Protein AF-A0A838KWQ1-F1 (afdb_monomer_lite)

pLDDT: mean 80.86, std 9.43, range [56.34, 91.12]

Sequence (63 aa):
YSVEEYEGNKTSSFQLALRIAPEIDLQTLVGPSYPLESYKQAIAAARSAGREGHVKVVFDHRS

Foldseek 3Di:
DDWDQDPNDIDHPVVVCVVCVVVDPCVLQEDDEAAPVCVVVQVVCCVVCPVRSHNDYHHDPVD

Secondary structure (DSSP, 8-state):
--EEEETTEEEEHHHHHHHHGGGS-GGGGEEEEEEGGGHHHHHHHHHHGGGTT--EEEEES--

Radius of gyration: 15.71 Å; chains: 1; bounding box: 34×26×34 Å

Structure (mmCIF, N/CA/C/O backbone):
data_AF-A0A838KWQ1-F1
#
_entry.id   AF-A0A838KWQ1-F1
#
loop_
_atom_site.group_PDB
_atom_site.id
_atom_site.type_symbol
_atom_site.label_atom_id
_atom_site.label_alt_id
_atom_site.label_comp_id
_atom_site.label_asym_id
_atom_site.label_entity_id
_atom_site.label_seq_id
_atom_site.pdbx_PDB_ins_code
_atom_site.Cartn_x
_atom_site.Cartn_y
_atom_site.Cartn_z
_atom_site.occupancy
_atom_site.B_iso_or_equiv
_atom_site.auth_seq_id
_atom_site.auth_comp_id
_atom_site.auth_asym_id
_atom_site.auth_atom_id
_atom_site.pdbx_PDB_model_num
ATOM 1 N N . TYR A 1 1 ? 3.866 3.574 20.185 1.00 56.84 1 TYR A N 1
ATOM 2 C CA . TYR A 1 1 ? 2.734 2.825 19.611 1.00 56.84 1 TYR A CA 1
ATOM 3 C C . TYR A 1 1 ? 1.4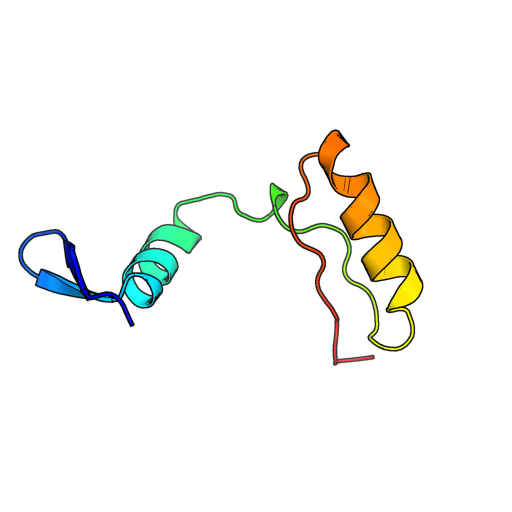64 3.388 20.216 1.00 56.84 1 TYR A C 1
ATOM 5 O O . TYR A 1 1 ? 1.316 3.322 21.428 1.00 56.84 1 TYR A O 1
ATOM 13 N N . SER A 1 2 ? 0.639 4.047 19.409 1.00 68.50 2 SER A N 1
ATOM 14 C CA . SER A 1 2 ? -0.618 4.674 19.832 1.00 68.50 2 SER A CA 1
ATOM 15 C C . SER A 1 2 ? -1.674 3.616 20.163 1.00 68.50 2 SER A C 1
ATOM 17 O O . SER A 1 2 ? -1.752 2.573 19.506 1.00 68.50 2 SER A O 1
ATOM 19 N N . VAL A 1 3 ? -2.450 3.888 21.210 1.00 81.56 3 VAL A N 1
ATOM 20 C CA . VAL A 1 3 ? -3.622 3.110 21.620 1.00 81.56 3 VAL A CA 1
ATOM 21 C C . VAL A 1 3 ? -4.844 3.949 21.275 1.00 81.56 3 VAL A C 1
ATOM 23 O O . VAL A 1 3 ? -4.925 5.100 21.690 1.00 81.56 3 VAL A O 1
ATOM 26 N N . GLU A 1 4 ? -5.757 3.366 20.513 1.00 83.88 4 GLU A N 1
ATOM 27 C CA . GLU A 1 4 ? -7.024 3.947 20.084 1.00 83.88 4 GLU A CA 1
ATOM 28 C C . GLU A 1 4 ? -8.170 3.286 20.858 1.00 83.88 4 GLU A C 1
ATOM 30 O O . GLU A 1 4 ? -8.132 2.081 21.127 1.00 83.88 4 GLU A O 1
ATOM 35 N N . GLU A 1 5 ? -9.212 4.049 21.176 1.00 84.44 5 GLU A N 1
ATOM 36 C CA . GLU A 1 5 ? -10.499 3.493 21.601 1.00 84.44 5 GLU A CA 1
ATOM 37 C C . GLU A 1 5 ? -11.448 3.471 20.401 1.00 84.44 5 GLU A C 1
ATOM 39 O O . GLU A 1 5 ? -11.754 4.506 19.814 1.00 84.44 5 GLU A O 1
ATOM 44 N N . TYR A 1 6 ? -11.901 2.278 20.018 1.00 83.00 6 TYR A N 1
ATOM 45 C CA . TYR A 1 6 ? -12.788 2.067 18.876 1.00 83.00 6 TYR A CA 1
ATOM 46 C C . TYR A 1 6 ? -13.896 1.086 19.266 1.00 83.00 6 TYR A C 1
ATOM 48 O O . TYR A 1 6 ? -13.610 -0.015 19.737 1.00 83.00 6 TYR A O 1
ATOM 56 N N . GLU A 1 7 ? -15.160 1.499 19.118 1.00 86.38 7 GLU A N 1
ATOM 57 C CA . GLU A 1 7 ? -16.350 0.705 19.486 1.00 86.38 7 GLU A CA 1
ATOM 58 C C . GLU A 1 7 ? -16.299 0.139 20.922 1.00 86.38 7 GLU A C 1
ATOM 60 O O . GLU A 1 7 ? -16.679 -1.001 21.182 1.00 86.38 7 GLU A O 1
ATOM 65 N N . GLY A 1 8 ? -15.769 0.921 21.867 1.00 87.38 8 GLY A N 1
ATOM 66 C CA . GLY A 1 8 ? -15.632 0.517 23.272 1.00 87.38 8 GLY A CA 1
ATOM 67 C C . GLY A 1 8 ? -14.477 -0.449 23.562 1.00 87.38 8 GLY A C 1
ATOM 68 O O . GLY A 1 8 ? -14.300 -0.852 24.710 1.00 87.38 8 GLY A O 1
ATOM 69 N N . ASN A 1 9 ? -13.663 -0.797 22.561 1.00 85.69 9 ASN A N 1
ATOM 70 C CA . ASN A 1 9 ? -12.485 -1.646 22.717 1.00 85.69 9 ASN A CA 1
ATOM 71 C C . ASN A 1 9 ? -11.193 -0.843 22.536 1.00 85.69 9 ASN A C 1
ATOM 73 O O . ASN A 1 9 ? -11.090 0.016 21.660 1.00 85.69 9 ASN A O 1
ATOM 77 N N . LYS A 1 10 ? -10.165 -1.174 23.324 1.00 91.12 10 LYS A N 1
ATOM 78 C CA . LYS A 1 10 ? -8.810 -0.657 23.107 1.00 91.12 10 LYS A CA 1
ATOM 79 C C . LYS A 1 10 ? -8.142 -1.434 21.977 1.00 91.12 10 LYS A C 1
ATOM 81 O O . LYS A 1 10 ? -8.028 -2.655 22.044 1.00 91.12 10 LYS A O 1
ATOM 86 N N . THR A 1 11 ? -7.672 -0.725 20.962 1.00 90.19 11 THR A N 1
ATOM 87 C CA . THR A 1 11 ? -6.937 -1.280 19.820 1.00 90.19 11 THR A CA 1
ATOM 88 C C . THR A 1 11 ? -5.712 -0.420 19.516 1.00 90.19 11 THR A C 1
ATOM 90 O O . THR A 1 11 ? -5.544 0.651 20.087 1.00 90.19 11 THR A O 1
ATOM 93 N N . SER A 1 12 ? -4.808 -0.874 18.652 1.00 91.06 12 SER A N 1
ATOM 94 C CA . SER A 1 12 ? -3.739 -0.010 18.135 1.00 91.06 12 SER A CA 1
ATOM 95 C C . SER A 1 12 ? -4.158 0.600 16.803 1.00 91.06 12 SER A C 1
ATOM 97 O O . SER A 1 12 ? -4.915 -0.017 16.050 1.00 91.06 12 SER A O 1
ATOM 99 N N . SER A 1 13 ? -3.622 1.771 16.454 1.00 88.62 13 SER A N 1
ATOM 100 C CA . SER A 1 13 ? -3.935 2.409 15.164 1.00 88.62 13 SER A CA 1
ATOM 101 C C . SER A 1 13 ? -3.555 1.515 13.978 1.00 88.62 13 SER A C 1
ATOM 103 O O . SER A 1 13 ? -4.220 1.533 12.950 1.00 88.62 13 SER A O 1
ATOM 105 N N . PHE A 1 14 ? -2.518 0.682 14.129 1.00 87.88 14 PHE A N 1
ATOM 106 C CA . PHE A 1 14 ? -2.133 -0.300 13.114 1.00 87.88 14 PHE A CA 1
ATOM 107 C C . PHE A 1 14 ? -3.190 -1.398 12.937 1.00 87.88 14 PHE A C 1
ATOM 109 O O . PHE A 1 14 ? -3.574 -1.703 11.811 1.00 87.88 14 PHE A O 1
ATOM 116 N N . GLN A 1 15 ? -3.695 -1.965 14.038 1.00 89.88 15 GLN A N 1
ATOM 117 C CA . GLN A 1 15 ? -4.763 -2.971 13.991 1.00 89.88 15 GLN A CA 1
ATOM 118 C C . GLN A 1 15 ? -6.063 -2.388 13.431 1.00 89.88 15 GLN A C 1
ATOM 120 O O . GLN A 1 15 ? -6.737 -3.033 12.632 1.00 89.88 15 GLN A O 1
ATOM 125 N N . LEU A 1 16 ? -6.384 -1.147 13.799 1.00 90.50 16 LEU A N 1
ATOM 126 C CA . LEU A 1 16 ? -7.527 -0.433 13.244 1.00 90.50 16 LEU A CA 1
ATOM 127 C C . LEU A 1 16 ? -7.370 -0.206 11.731 1.00 90.50 16 LEU A C 1
ATOM 129 O O . LEU A 1 16 ? -8.290 -0.498 10.974 1.00 90.50 16 LEU A O 1
ATOM 133 N N . ALA A 1 17 ? -6.191 0.224 11.273 1.00 89.00 17 ALA A N 1
ATOM 134 C CA . ALA A 1 17 ? -5.911 0.404 9.849 1.00 89.00 17 ALA A CA 1
ATOM 135 C C . ALA A 1 17 ? -6.033 -0.908 9.055 1.00 89.00 17 ALA A C 1
ATOM 137 O O . ALA A 1 17 ? -6.597 -0.898 7.966 1.00 89.00 17 ALA A O 1
ATOM 138 N N . LEU A 1 18 ? -5.559 -2.037 9.598 1.00 89.75 18 LEU A N 1
ATOM 139 C CA . LEU A 1 18 ? -5.718 -3.351 8.961 1.00 89.75 18 LEU A CA 1
ATOM 140 C C . LEU A 1 18 ? -7.180 -3.799 8.871 1.00 89.75 18 LEU A C 1
ATOM 142 O O . LEU A 1 18 ? -7.538 -4.464 7.905 1.00 89.75 18 LEU A O 1
ATOM 146 N N . ARG A 1 19 ? -8.016 -3.441 9.853 1.00 88.81 19 ARG A N 1
ATOM 147 C CA . ARG A 1 19 ? -9.456 -3.729 9.817 1.00 88.81 19 ARG A CA 1
ATOM 148 C C . ARG A 1 19 ? -10.166 -2.926 8.729 1.00 88.81 19 ARG A C 1
ATOM 150 O O . ARG A 1 19 ? -11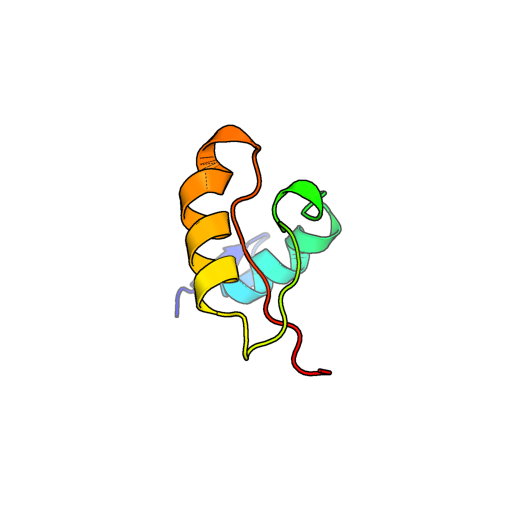.009 -3.478 8.041 1.00 88.81 19 ARG A O 1
ATOM 157 N N . ILE A 1 20 ? -9.805 -1.654 8.576 1.00 88.94 20 ILE A N 1
ATOM 158 C CA . ILE A 1 20 ? -10.434 -0.729 7.622 1.00 88.94 20 ILE A CA 1
ATOM 159 C C . ILE A 1 20 ? -9.925 -0.956 6.191 1.00 88.94 20 ILE A C 1
ATOM 161 O O . ILE A 1 20 ? -10.663 -0.760 5.232 1.00 88.94 20 ILE A O 1
ATOM 165 N N . ALA A 1 21 ? -8.665 -1.366 6.020 1.00 87.75 21 ALA A N 1
ATOM 166 C CA . ALA A 1 21 ? -8.018 -1.475 4.712 1.00 87.75 21 ALA A CA 1
ATOM 167 C C . ALA A 1 21 ? -8.806 -2.266 3.639 1.00 87.75 21 ALA A C 1
ATOM 169 O O . ALA A 1 21 ? -8.804 -1.813 2.499 1.00 87.75 21 ALA A O 1
ATOM 170 N N . PRO A 1 22 ? -9.486 -3.392 3.943 1.00 86.06 22 PRO A N 1
ATOM 171 C CA . PRO A 1 22 ? -10.298 -4.122 2.965 1.00 86.06 22 PRO A CA 1
ATOM 172 C C . PRO A 1 22 ? -11.581 -3.396 2.536 1.00 86.06 22 PRO A C 1
ATOM 174 O O . PRO A 1 22 ? -12.134 -3.720 1.490 1.00 86.06 22 PRO A O 1
ATOM 177 N N . GLU A 1 23 ? -12.072 -2.448 3.337 1.00 88.12 23 GLU A N 1
ATOM 178 C CA . GLU A 1 23 ? -13.301 -1.685 3.069 1.00 88.12 23 GLU A CA 1
ATOM 179 C C . GLU A 1 23 ? -13.053 -0.478 2.148 1.00 88.12 23 GLU A C 1
ATOM 181 O O . GLU A 1 23 ? -13.994 0.182 1.711 1.00 88.12 23 GLU A O 1
ATOM 186 N N . ILE A 1 24 ? -11.785 -0.184 1.841 1.00 84.50 24 ILE A N 1
ATOM 187 C CA . ILE A 1 24 ? -11.363 0.950 1.019 1.00 84.50 24 ILE A CA 1
ATOM 188 C C . ILE A 1 24 ? -10.653 0.425 -0.230 1.00 84.50 24 ILE A C 1
ATOM 190 O O . ILE A 1 24 ? -9.814 -0.471 -0.152 1.00 84.50 24 ILE A O 1
ATOM 194 N N . ASP A 1 25 ? -10.926 1.027 -1.390 1.00 78.56 25 ASP A N 1
ATOM 195 C CA . ASP A 1 25 ? 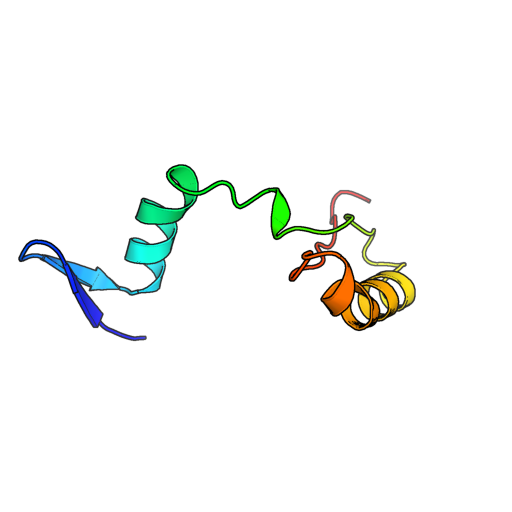-10.161 0.751 -2.607 1.00 78.56 25 ASP A CA 1
ATOM 196 C C . ASP A 1 25 ? -8.762 1.393 -2.545 1.00 78.56 25 ASP A C 1
ATOM 198 O O . ASP A 1 25 ? -8.511 2.501 -3.028 1.00 78.56 25 ASP A O 1
ATOM 202 N N . LEU A 1 26 ? -7.832 0.680 -1.909 1.00 79.81 26 LEU A N 1
ATOM 203 C CA . LEU A 1 26 ? -6.436 1.092 -1.774 1.00 79.81 26 LEU A CA 1
ATOM 204 C C . LEU A 1 26 ? -5.600 0.813 -3.034 1.00 79.81 26 LEU A C 1
ATOM 206 O O . LEU A 1 26 ? -4.427 1.194 -3.058 1.00 79.81 26 LEU A O 1
ATOM 210 N N . GLN A 1 27 ? -6.151 0.161 -4.069 1.00 74.88 27 GLN A N 1
ATOM 211 C CA . GLN A 1 27 ? -5.387 -0.179 -5.278 1.00 74.88 27 GLN A CA 1
ATOM 212 C C . GLN A 1 27 ? -4.921 1.079 -6.013 1.00 74.88 27 GLN A C 1
ATOM 214 O O . GLN A 1 27 ? -3.817 1.116 -6.547 1.00 74.88 27 GLN A O 1
ATOM 219 N N . THR A 1 28 ? -5.719 2.143 -5.951 1.00 74.06 28 THR A N 1
ATOM 220 C CA . THR A 1 28 ? -5.397 3.456 -6.525 1.00 74.06 28 THR A CA 1
ATOM 221 C C . THR A 1 28 ? -4.205 4.142 -5.843 1.00 74.06 28 THR A C 1
ATOM 223 O O . THR A 1 28 ? -3.490 4.922 -6.474 1.00 74.06 28 THR A O 1
ATOM 226 N N . LEU A 1 29 ? -3.924 3.813 -4.576 1.00 74.19 29 LEU A N 1
ATOM 227 C CA . LEU A 1 29 ? -2.825 4.408 -3.807 1.00 74.19 29 LEU A CA 1
ATOM 228 C C . LEU A 1 29 ? -1.459 3.808 -4.143 1.00 74.19 29 LEU A C 1
ATOM 230 O O . LEU A 1 29 ? -0.433 4.432 -3.845 1.00 74.19 29 LEU A O 1
ATOM 234 N N . VAL A 1 30 ? -1.438 2.603 -4.712 1.00 76.31 30 VAL A N 1
ATOM 235 C CA . VAL A 1 30 ? -0.217 1.873 -5.046 1.00 76.31 30 VAL A CA 1
ATOM 236 C C . VAL A 1 30 ? 0.108 2.110 -6.516 1.00 76.31 30 V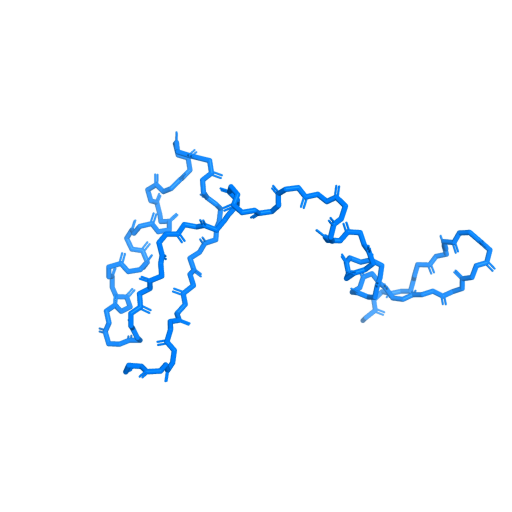AL A C 1
ATOM 238 O O . VAL A 1 30 ? -0.646 1.732 -7.404 1.00 76.31 30 VAL A O 1
ATOM 241 N N . GLY A 1 31 ? 1.239 2.765 -6.763 1.00 75.75 31 GLY A N 1
ATOM 242 C CA . GLY A 1 31 ? 1.808 2.919 -8.094 1.00 75.75 31 GLY A CA 1
ATOM 243 C C . GLY A 1 31 ? 2.482 1.633 -8.595 1.00 75.75 31 GLY A C 1
ATOM 244 O O . GLY A 1 31 ? 2.331 0.564 -8.001 1.00 75.75 31 GLY A O 1
ATOM 245 N N . PRO A 1 32 ? 3.269 1.718 -9.679 1.00 79.75 32 PRO A N 1
ATOM 246 C CA . PRO A 1 32 ? 3.951 0.562 -10.251 1.00 79.75 32 PRO A CA 1
ATOM 247 C C . PRO A 1 32 ? 4.866 -0.136 -9.234 1.00 79.75 32 PRO A C 1
ATOM 249 O O . PRO A 1 32 ? 5.452 0.505 -8.356 1.00 79.75 32 PRO A O 1
ATOM 252 N N . SER A 1 33 ? 5.007 -1.454 -9.379 1.00 84.00 33 SER A N 1
ATOM 253 C CA . SER A 1 33 ? 5.989 -2.236 -8.622 1.00 84.00 33 SER A CA 1
ATOM 254 C C . SER A 1 33 ? 7.321 -2.269 -9.369 1.00 84.00 33 SER A C 1
ATOM 256 O O . SER A 1 33 ? 7.339 -2.407 -10.592 1.00 84.00 33 SER A O 1
ATOM 258 N N . TYR A 1 34 ? 8.427 -2.151 -8.637 1.00 85.75 34 TYR A N 1
ATOM 259 C CA . TYR A 1 34 ? 9.780 -2.152 -9.196 1.00 85.75 34 TYR A CA 1
ATOM 260 C C . TYR A 1 34 ? 10.626 -3.246 -8.541 1.00 85.75 34 TYR A C 1
ATOM 262 O O . TYR A 1 34 ? 10.503 -3.449 -7.332 1.00 85.75 34 TYR A O 1
ATOM 270 N N . PRO A 1 35 ? 11.529 -3.915 -9.276 1.00 88.50 35 PRO A N 1
ATOM 271 C CA . PRO A 1 35 ? 12.533 -4.761 -8.645 1.00 88.50 35 PRO A CA 1
ATOM 272 C C . PRO A 1 35 ? 13.491 -3.891 -7.814 1.00 88.50 35 PRO A C 1
ATOM 274 O O . PRO A 1 35 ? 13.702 -2.709 -8.119 1.00 88.50 35 PRO A O 1
ATOM 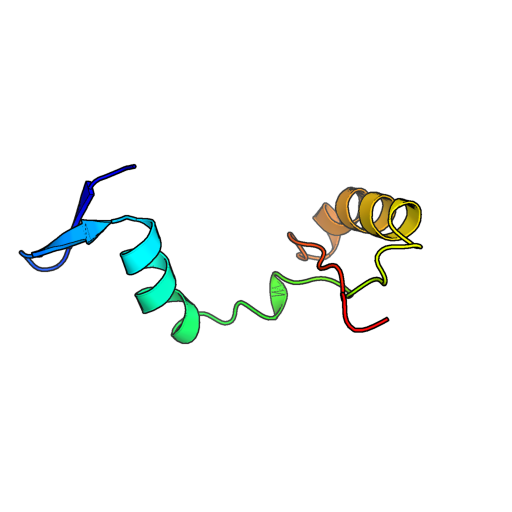277 N N . LEU A 1 36 ? 14.095 -4.459 -6.766 1.00 87.56 36 LEU A N 1
ATOM 278 C CA . LEU A 1 36 ? 14.947 -3.698 -5.839 1.00 87.56 36 LEU A CA 1
ATOM 279 C C . LEU A 1 36 ? 16.155 -3.046 -6.536 1.00 87.56 36 LEU A C 1
ATOM 281 O O . LEU A 1 36 ? 16.525 -1.915 -6.219 1.00 87.56 36 LEU A O 1
ATOM 285 N N . GLU A 1 37 ? 16.731 -3.712 -7.537 1.00 89.38 37 GLU A N 1
ATOM 286 C CA . GLU A 1 37 ? 17.822 -3.174 -8.362 1.00 89.38 37 GLU A CA 1
ATOM 287 C C . GLU A 1 37 ? 17.451 -1.864 -9.085 1.00 89.38 37 GLU A C 1
ATOM 289 O O . GLU A 1 37 ? 18.306 -1.009 -9.323 1.00 89.38 37 GLU A O 1
ATOM 294 N N . SER A 1 38 ? 16.159 -1.648 -9.354 1.00 89.12 38 SER A N 1
ATOM 295 C CA . SER A 1 38 ? 15.629 -0.467 -10.045 1.00 89.12 38 SER A CA 1
ATOM 296 C C . SER A 1 38 ? 15.226 0.670 -9.096 1.00 89.12 38 SER A C 1
ATOM 298 O O . SER A 1 38 ? 14.441 1.549 -9.463 1.00 89.12 38 SER A O 1
ATOM 300 N N . TYR A 1 39 ? 15.786 0.721 -7.881 1.00 87.25 39 TYR A N 1
ATOM 301 C CA . TYR A 1 39 ? 15.421 1.703 -6.848 1.00 87.25 39 TYR A CA 1
ATOM 302 C C . TYR A 1 39 ? 15.452 3.169 -7.301 1.00 87.25 39 TYR A C 1
ATOM 304 O O . TYR A 1 39 ? 14.631 3.973 -6.861 1.00 87.25 39 TYR A O 1
ATOM 312 N N . LYS A 1 40 ? 16.358 3.544 -8.212 1.00 91.00 40 LYS A N 1
ATOM 313 C CA . LYS A 1 40 ? 16.420 4.915 -8.747 1.00 91.00 40 LYS A CA 1
ATOM 314 C C . LYS A 1 40 ? 15.162 5.274 -9.540 1.00 91.00 40 LYS A C 1
ATOM 316 O O . LYS A 1 40 ? 14.663 6.391 -9.411 1.00 91.00 40 LYS A O 1
ATOM 321 N N . GLN A 1 41 ? 14.646 4.332 -10.329 1.00 86.88 41 GLN A N 1
ATOM 322 C CA . GLN A 1 41 ? 13.415 4.506 -11.095 1.00 86.88 41 GLN A CA 1
ATOM 323 C C . GLN A 1 41 ? 12.199 4.550 -10.164 1.00 86.88 41 GLN A C 1
ATOM 325 O O . GLN A 1 41 ? 11.355 5.428 -10.316 1.00 86.88 41 GLN A O 1
ATOM 330 N N . ALA A 1 42 ? 12.171 3.680 -9.151 1.00 87.06 42 ALA A N 1
ATOM 331 C CA . ALA A 1 42 ? 11.139 3.670 -8.116 1.00 87.06 42 ALA A CA 1
ATOM 332 C C . ALA A 1 42 ? 11.040 5.023 -7.384 1.00 87.06 42 ALA A C 1
ATOM 334 O O . ALA A 1 42 ? 9.955 5.580 -7.227 1.00 87.06 42 ALA A O 1
ATOM 335 N N . ILE A 1 43 ? 12.181 5.603 -6.991 1.00 86.19 43 ILE A N 1
ATOM 336 C CA . ILE A 1 43 ? 12.232 6.923 -6.341 1.00 86.19 43 ILE A CA 1
ATOM 337 C C . ILE A 1 43 ? 11.783 8.029 -7.301 1.00 86.19 43 ILE A C 1
ATOM 339 O O . ILE A 1 43 ? 11.037 8.921 -6.899 1.00 86.19 43 ILE A O 1
ATOM 343 N N . ALA A 1 44 ? 12.227 7.997 -8.561 1.00 88.00 44 ALA A N 1
ATOM 344 C CA . ALA A 1 44 ? 11.808 8.979 -9.558 1.00 88.00 44 ALA A CA 1
ATOM 345 C C . ALA A 1 44 ? 10.284 8.956 -9.762 1.00 88.00 44 ALA A C 1
ATOM 347 O O . ALA A 1 44 ? 9.658 10.016 -9.739 1.00 88.00 44 ALA A O 1
ATOM 348 N N . ALA A 1 45 ? 9.696 7.760 -9.859 1.00 83.31 45 ALA A N 1
ATOM 349 C CA . ALA A 1 45 ? 8.255 7.570 -9.966 1.00 83.31 45 ALA A CA 1
ATOM 350 C C . ALA A 1 45 ? 7.513 8.095 -8.729 1.00 83.31 45 ALA A C 1
ATOM 352 O O . ALA A 1 45 ? 6.568 8.865 -8.871 1.00 83.31 45 ALA A O 1
ATOM 353 N N . ALA A 1 46 ? 7.981 7.780 -7.515 1.00 82.62 46 ALA A N 1
ATOM 354 C CA . ALA A 1 46 ? 7.388 8.300 -6.279 1.00 82.62 46 ALA A CA 1
ATOM 355 C C . ALA A 1 46 ? 7.373 9.83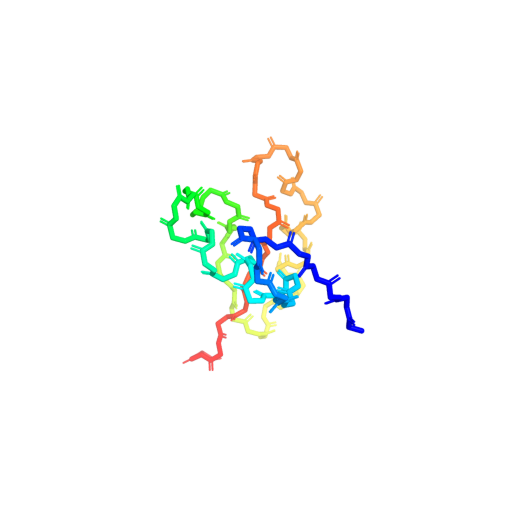9 -6.242 1.00 82.62 46 ALA A C 1
ATOM 357 O O . ALA A 1 46 ? 6.409 10.449 -5.783 1.00 82.62 46 ALA A O 1
ATOM 358 N N . ARG A 1 47 ? 8.431 10.482 -6.755 1.00 82.19 47 ARG A N 1
ATOM 359 C CA . ARG A 1 47 ? 8.537 11.948 -6.806 1.00 82.19 47 ARG A CA 1
ATOM 360 C C . ARG A 1 47 ? 7.608 12.588 -7.837 1.00 82.19 47 ARG A C 1
ATOM 362 O O . ARG A 1 47 ? 7.206 13.730 -7.630 1.00 82.19 47 ARG A O 1
ATOM 369 N N . SER A 1 48 ? 7.280 11.898 -8.930 1.00 77.12 48 SER A N 1
ATOM 370 C CA . SER A 1 48 ? 6.361 12.400 -9.963 1.00 77.12 48 SER A CA 1
ATOM 371 C C . SER A 1 48 ? 4.893 12.051 -9.699 1.00 77.12 48 SER A C 1
ATOM 373 O O . SER A 1 48 ? 4.002 12.701 -10.243 1.00 77.12 48 SER A O 1
ATOM 375 N N . ALA A 1 49 ? 4.634 11.048 -8.856 1.00 70.62 49 ALA A N 1
ATOM 376 C CA . ALA A 1 49 ? 3.318 10.450 -8.645 1.00 70.62 49 ALA A CA 1
ATOM 377 C C . ALA A 1 49 ? 2.262 11.392 -8.034 1.00 70.62 49 ALA A C 1
ATOM 379 O O . ALA A 1 49 ? 1.065 11.166 -8.207 1.00 70.62 49 ALA A O 1
ATOM 380 N N . GLY A 1 50 ? 2.678 12.508 -7.420 1.00 61.56 50 GLY A N 1
ATOM 381 C CA . GLY A 1 50 ? 1.773 13.501 -6.823 1.00 61.56 50 GLY A CA 1
ATOM 382 C C . GLY A 1 50 ? 0.741 14.114 -7.783 1.00 61.56 50 GLY A C 1
ATOM 383 O O . GLY A 1 50 ? -0.218 14.724 -7.320 1.00 61.56 50 GLY A O 1
ATOM 384 N N . ARG A 1 51 ? 0.903 13.946 -9.104 1.00 57.91 51 ARG A N 1
ATOM 385 C CA . ARG A 1 51 ? -0.049 14.418 -10.125 1.00 57.91 51 ARG A CA 1
ATOM 386 C C . ARG A 1 51 ? -1.005 13.334 -10.644 1.00 57.91 51 ARG A C 1
ATOM 388 O O . ARG A 1 51 ? -1.999 13.683 -11.268 1.00 57.91 51 ARG A O 1
ATOM 395 N N . GLU A 1 52 ? -0.730 12.059 -10.367 1.00 61.78 52 GLU A N 1
ATOM 396 C CA . GLU A 1 52 ? -1.491 10.903 -10.882 1.00 61.78 52 GLU A CA 1
ATOM 397 C C . GLU A 1 52 ? -2.264 10.144 -9.788 1.00 61.78 52 GLU A C 1
ATOM 399 O O . GLU A 1 52 ? -2.923 9.151 -10.068 1.00 61.78 52 GLU A O 1
ATOM 404 N N . GLY A 1 53 ? -2.214 10.606 -8.533 1.00 61.69 53 GLY A N 1
ATOM 405 C CA . GLY A 1 53 ? -2.981 10.018 -7.425 1.00 61.69 53 GLY A CA 1
ATOM 406 C C . GLY A 1 53 ? -2.349 8.776 -6.789 1.00 61.69 53 GLY A C 1
ATOM 407 O O . GLY A 1 53 ? -2.824 8.315 -5.754 1.00 61.69 53 GLY A O 1
ATOM 408 N N . HIS A 1 54 ? -1.237 8.279 -7.334 1.00 63.31 54 HIS A N 1
ATOM 409 C CA . HIS A 1 54 ? -0.433 7.240 -6.699 1.00 63.31 54 HIS A CA 1
ATOM 410 C C . HIS A 1 54 ? 0.423 7.850 -5.583 1.00 63.31 54 HIS A C 1
ATOM 412 O O . HIS A 1 54 ? 1.157 8.813 -5.794 1.00 63.31 54 HIS A O 1
ATOM 418 N N . VAL A 1 55 ? 0.343 7.298 -4.373 1.00 68.19 55 VAL A N 1
ATOM 419 C CA . VAL A 1 55 ? 1.031 7.865 -3.193 1.00 68.19 55 VAL A CA 1
ATOM 420 C C . VAL A 1 55 ? 2.150 6.944 -2.700 1.00 68.19 55 VAL A C 1
ATOM 422 O O . VAL A 1 55 ? 3.032 7.372 -1.957 1.00 68.19 55 VAL A O 1
ATOM 425 N N . LYS A 1 56 ? 2.149 5.673 -3.119 1.00 74.00 56 LYS A N 1
ATOM 426 C CA . LYS A 1 56 ? 3.105 4.653 -2.673 1.00 74.00 56 LYS A CA 1
ATOM 427 C C . LYS A 1 56 ? 3.748 3.938 -3.855 1.00 74.00 56 LYS A C 1
ATOM 429 O O . LYS A 1 56 ? 3.074 3.609 -4.822 1.00 74.00 56 LYS A O 1
ATOM 434 N N . VAL A 1 57 ? 5.040 3.648 -3.735 1.00 79.88 57 VAL A N 1
ATOM 435 C CA . VAL A 1 57 ? 5.781 2.762 -4.641 1.00 79.88 57 VAL A CA 1
ATOM 436 C C . VAL A 1 57 ? 6.147 1.492 -3.882 1.00 79.88 57 VAL A C 1
ATOM 438 O O . VAL A 1 57 ? 6.463 1.558 -2.692 1.00 79.88 57 VAL A O 1
ATOM 441 N N . VAL A 1 58 ? 6.076 0.345 -4.555 1.00 83.62 58 VAL A N 1
ATOM 442 C CA . VAL A 1 58 ? 6.324 -0.973 -3.960 1.00 83.62 58 VAL A CA 1
ATOM 443 C C . VAL A 1 58 ? 7.544 -1.610 -4.612 1.00 83.62 58 VAL A C 1
ATOM 445 O O . VAL A 1 58 ? 7.726 -1.526 -5.826 1.00 83.62 58 VAL A O 1
ATOM 448 N N . PHE A 1 59 ? 8.373 -2.248 -3.791 1.00 84.44 59 PHE A N 1
ATOM 449 C CA . PHE A 1 59 ? 9.467 -3.087 -4.260 1.00 84.44 59 PHE A CA 1
ATOM 450 C C . PHE A 1 59 ? 9.020 -4.543 -4.304 1.00 84.44 59 PHE A C 1
ATOM 452 O O . PHE A 1 59 ? 8.522 -5.060 -3.302 1.00 84.44 59 PHE A O 1
ATOM 459 N N . ASP A 1 60 ? 9.205 -5.199 -5.447 1.00 83.56 60 ASP A N 1
ATOM 460 C CA . ASP A 1 60 ? 9.045 -6.646 -5.554 1.00 83.56 60 ASP A CA 1
ATOM 461 C C . ASP A 1 60 ? 10.375 -7.327 -5.210 1.00 83.56 60 ASP A C 1
ATOM 463 O O . ASP A 1 60 ? 11.430 -6.984 -5.741 1.00 83.56 60 ASP A O 1
ATOM 467 N N . HIS A 1 61 ? 10.319 -8.255 -4.258 1.00 72.25 61 HIS A N 1
ATOM 468 C CA . HIS A 1 61 ? 11.466 -9.018 -3.763 1.00 72.25 61 HIS A CA 1
ATOM 469 C C . HIS A 1 61 ? 11.564 -10.405 -4.422 1.00 72.25 61 HIS A C 1
ATOM 471 O O . HIS A 1 61 ? 12.451 -11.185 -4.081 1.00 72.25 61 HIS A O 1
ATOM 477 N N . ARG A 1 62 ? 10.627 -10.755 -5.315 1.00 76.19 62 ARG A N 1
ATOM 478 C CA . ARG A 1 62 ? 10.618 -12.027 -6.060 1.00 76.19 62 ARG A CA 1
ATOM 479 C C . ARG A 1 62 ? 11.530 -12.005 -7.292 1.00 76.19 62 ARG A C 1
ATOM 481 O O . ARG A 1 62 ? 11.636 -13.023 -7.973 1.00 76.19 62 ARG A O 1
ATOM 488 N N . SER A 1 63 ? 12.141 -10.856 -7.564 1.00 56.34 63 SER A N 1
ATOM 489 C CA . SER A 1 63 ? 13.027 -10.547 -8.688 1.00 56.34 63 SER A CA 1
ATOM 490 C C . SER A 1 63 ? 14.422 -10.198 -8.199 1.00 56.34 63 SER A C 1
ATOM 492 O O . SER A 1 63 ? 14.496 -9.293 -7.332 1.00 56.34 63 SER A O 1
#